Protein AF-A0A355EZB0-F1 (afdb_monomer_li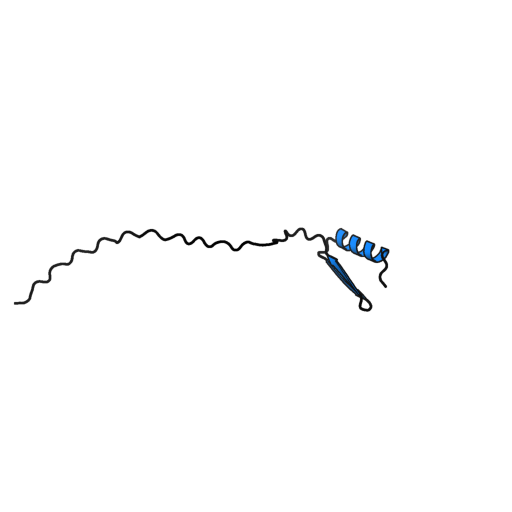te)

Sequence (73 aa):
MLTFEQIKELIELVAERGLQGLEVERSGFRLKVDGQSTAPQVLYAAPAETSYVQAAPQPVPPQPAAIPVAAPA

Structure (mmCIF, N/CA/C/O backbone):
data_AF-A0A355EZB0-F1
#
_entry.id   AF-A0A355EZB0-F1
#
loop_
_atom_site.group_PDB
_atom_site.id
_atom_site.type_symbol
_atom_site.label_atom_id
_atom_site.label_alt_id
_atom_site.label_comp_id
_atom_site.label_asym_id
_atom_site.label_entity_id
_atom_site.label_seq_id
_atom_site.pdbx_PDB_ins_code
_atom_site.Cartn_x
_atom_site.Cartn_y
_atom_site.Cartn_z
_atom_site.occupancy
_atom_site.B_iso_or_equiv
_atom_site.auth_seq_id
_atom_site.auth_comp_id
_atom_site.auth_asym_id
_atom_site.auth_atom_id
_atom_site.pdbx_PDB_model_num
ATOM 1 N N . MET A 1 1 ? 10.923 2.306 -17.995 1.00 75.31 1 MET A N 1
ATOM 2 C CA . MET A 1 1 ? 11.365 2.571 -16.612 1.00 75.31 1 MET A CA 1
ATOM 3 C C . MET A 1 1 ? 10.359 3.524 -15.976 1.00 75.31 1 MET A C 1
ATOM 5 O O . MET A 1 1 ? 9.911 4.421 -16.681 1.00 75.31 1 MET A O 1
ATOM 9 N N . LEU A 1 2 ? 9.922 3.275 -14.739 1.00 83.38 2 LEU A N 1
ATOM 10 C CA . LEU A 1 2 ? 9.112 4.230 -13.966 1.00 83.38 2 LEU A CA 1
ATOM 11 C C . LEU A 1 2 ? 10.046 5.301 -13.395 1.00 83.38 2 LEU A C 1
ATOM 13 O O . LEU A 1 2 ? 11.128 4.959 -12.916 1.00 83.38 2 LEU A O 1
ATOM 17 N N . THR A 1 3 ? 9.664 6.572 -13.489 1.00 91.69 3 THR A N 1
ATOM 18 C CA . THR A 1 3 ? 10.452 7.671 -12.913 1.00 91.69 3 THR A CA 1
ATOM 19 C C . THR A 1 3 ? 10.069 7.905 -11.454 1.00 91.69 3 THR A C 1
ATOM 21 O O . THR A 1 3 ? 8.995 7.503 -11.008 1.00 91.69 3 THR A O 1
ATOM 24 N N . PHE A 1 4 ? 10.943 8.579 -10.705 1.00 91.81 4 PHE A N 1
ATOM 25 C CA . PHE A 1 4 ? 10.667 8.945 -9.315 1.00 91.81 4 PHE A CA 1
ATOM 26 C C . PHE A 1 4 ? 9.404 9.812 -9.182 1.00 91.81 4 PHE A C 1
ATOM 28 O O . PHE A 1 4 ? 8.580 9.560 -8.309 1.00 91.81 4 PHE A O 1
ATOM 35 N N . GLU A 1 5 ? 9.214 10.776 -10.087 1.00 96.12 5 GLU A N 1
ATOM 36 C CA . GLU A 1 5 ? 8.020 11.632 -10.108 1.00 96.12 5 GLU A CA 1
ATOM 37 C C . GLU A 1 5 ? 6.738 10.824 -10.324 1.00 96.12 5 GLU A C 1
ATOM 39 O O . GLU A 1 5 ? 5.776 11.001 -9.585 1.00 96.12 5 GLU A O 1
ATOM 44 N N . GLN A 1 6 ? 6.750 9.867 -11.259 1.00 91.56 6 GLN A N 1
ATOM 45 C CA . GLN A 1 6 ? 5.603 8.982 -11.485 1.00 91.56 6 GLN A CA 1
ATOM 46 C C . GLN A 1 6 ? 5.288 8.141 -10.248 1.00 91.56 6 GLN A C 1
ATOM 48 O O . GLN A 1 6 ? 4.126 7.999 -9.883 1.00 91.56 6 GLN A O 1
ATOM 53 N N . ILE A 1 7 ? 6.312 7.595 -9.583 1.00 93.12 7 ILE A N 1
ATOM 54 C CA . ILE A 1 7 ? 6.130 6.807 -8.356 1.00 93.12 7 ILE A CA 1
ATOM 55 C C . ILE A 1 7 ? 5.523 7.673 -7.242 1.00 93.12 7 ILE A C 1
ATOM 57 O O . ILE A 1 7 ? 4.624 7.208 -6.545 1.00 93.12 7 ILE A O 1
ATOM 61 N N . LYS A 1 8 ? 5.960 8.930 -7.098 1.00 94.81 8 LYS A N 1
ATOM 62 C CA . LYS A 1 8 ? 5.386 9.875 -6.129 1.00 94.81 8 LYS A CA 1
ATOM 63 C C . LYS A 1 8 ? 3.908 10.143 -6.415 1.00 94.81 8 LYS A C 1
ATOM 65 O O . LYS A 1 8 ? 3.097 10.041 -5.501 1.00 94.81 8 LYS A O 1
ATOM 70 N N . GLU A 1 9 ? 3.563 10.398 -7.674 1.00 94.69 9 GLU A N 1
ATOM 71 C CA . GLU A 1 9 ? 2.177 10.627 -8.098 1.00 94.69 9 GLU A CA 1
ATOM 72 C C . GLU A 1 9 ? 1.290 9.398 -7.832 1.00 94.69 9 GLU A C 1
ATOM 74 O O . GLU A 1 9 ? 0.183 9.525 -7.319 1.00 94.69 9 GLU A O 1
ATOM 79 N N . LEU A 1 10 ? 1.799 8.188 -8.092 1.00 92.94 10 LEU A N 1
ATOM 80 C CA . LEU A 1 10 ? 1.109 6.931 -7.781 1.00 92.94 10 LEU A CA 1
ATOM 81 C C . LEU A 1 10 ? 0.827 6.779 -6.277 1.00 92.94 10 LEU A C 1
ATOM 83 O O . LEU A 1 10 ? -0.271 6.370 -5.902 1.00 92.94 10 LEU A O 1
ATOM 87 N N . ILE A 1 11 ? 1.798 7.107 -5.419 1.00 92.81 11 ILE A N 1
ATOM 88 C CA . ILE A 1 11 ? 1.644 7.047 -3.957 1.00 92.81 11 ILE A CA 1
ATOM 89 C C . ILE A 1 11 ? 0.607 8.070 -3.479 1.00 92.81 11 ILE A C 1
ATOM 91 O O . ILE A 1 11 ? -0.258 7.731 -2.670 1.00 92.81 11 ILE A O 1
ATOM 95 N N . GLU A 1 12 ? 0.666 9.299 -3.997 1.00 94.12 12 GLU A N 1
ATOM 96 C CA . GLU A 1 12 ? -0.310 10.349 -3.687 1.00 94.12 12 GLU A CA 1
ATOM 97 C C . GLU A 1 12 ? -1.720 9.917 -4.108 1.00 94.12 12 GLU A C 1
ATOM 99 O O . GLU A 1 12 ? -2.638 9.977 -3.293 1.00 94.12 12 GLU A O 1
ATOM 104 N N . LEU A 1 13 ? -1.881 9.342 -5.303 1.00 93.31 13 LEU A N 1
ATOM 105 C CA . LEU A 1 13 ? -3.167 8.812 -5.765 1.00 93.31 13 LEU A CA 1
ATOM 106 C C . LEU A 1 13 ? -3.708 7.684 -4.879 1.00 93.31 13 LEU A C 1
ATOM 108 O O . LEU A 1 13 ? -4.915 7.623 -4.645 1.00 93.31 13 LEU A O 1
ATOM 112 N N . VAL A 1 14 ? -2.851 6.772 -4.414 1.00 92.38 14 VAL A N 1
ATOM 113 C CA . VAL A 1 14 ? -3.247 5.684 -3.502 1.00 92.38 14 VAL A CA 1
ATOM 114 C C . VAL A 1 14 ? -3.760 6.256 -2.180 1.00 92.38 14 VAL A C 1
ATOM 116 O O . VAL A 1 14 ? -4.787 5.791 -1.680 1.00 92.38 14 VAL A O 1
ATOM 119 N N . ALA A 1 15 ? -3.101 7.292 -1.657 1.00 90.12 15 ALA A N 1
ATOM 120 C CA . ALA A 1 15 ? -3.511 7.975 -0.435 1.00 90.12 15 ALA A CA 1
ATOM 121 C C . ALA A 1 15 ? -4.813 8.775 -0.616 1.00 90.12 15 ALA A C 1
ATOM 123 O O . ALA A 1 15 ? -5.745 8.602 0.169 1.00 90.12 15 ALA A O 1
ATOM 124 N N . GLU A 1 16 ? -4.915 9.599 -1.663 1.00 91.94 16 GLU A N 1
ATOM 125 C CA . GLU A 1 16 ? -6.098 10.427 -1.950 1.00 91.94 16 GLU A CA 1
ATOM 126 C C . GLU A 1 16 ? -7.348 9.589 -2.221 1.00 91.94 16 GLU A C 1
ATOM 128 O O . GLU A 1 16 ? -8.453 9.948 -1.813 1.00 91.94 16 GLU A O 1
ATOM 133 N N . ARG A 1 17 ? -7.185 8.454 -2.906 1.00 89.62 17 ARG A N 1
ATOM 134 C CA . ARG A 1 17 ? -8.294 7.550 -3.236 1.00 89.62 17 ARG A CA 1
ATOM 135 C C . ARG A 1 17 ? -8.613 6.563 -2.115 1.00 89.62 17 ARG A C 1
ATOM 137 O O . ARG A 1 17 ? -9.561 5.794 -2.264 1.00 89.62 17 ARG A O 1
ATOM 144 N N . GLY A 1 18 ? -7.840 6.556 -1.026 1.00 86.06 18 GLY A N 1
ATOM 145 C CA . GLY A 1 18 ? -8.018 5.617 0.083 1.00 86.06 18 GLY A CA 1
ATOM 146 C C . GLY A 1 18 ? -7.900 4.154 -0.352 1.00 86.06 18 GLY A C 1
ATOM 147 O O . GLY A 1 18 ? -8.619 3.294 0.159 1.00 86.06 18 GLY A O 1
ATOM 148 N N . LEU A 1 19 ? -7.044 3.867 -1.337 1.00 89.31 19 LEU A N 1
ATOM 149 C CA . LEU A 1 19 ? -6.842 2.501 -1.813 1.00 89.31 19 LEU A CA 1
ATOM 150 C C . LEU A 1 19 ? -6.083 1.706 -0.750 1.00 89.31 19 LEU A C 1
ATOM 152 O O . LEU A 1 19 ? -5.147 2.215 -0.147 1.00 89.31 19 LEU A O 1
ATOM 156 N N . GLN A 1 20 ? -6.446 0.436 -0.556 1.00 88.56 20 GLN A N 1
ATOM 157 C CA . GLN A 1 20 ? -5.711 -0.463 0.347 1.00 88.56 20 GLN A CA 1
ATOM 158 C C . GLN A 1 20 ? -4.305 -0.787 -0.173 1.00 88.56 20 GLN A C 1
ATOM 160 O O . GLN A 1 20 ? -3.414 -1.115 0.602 1.00 88.56 20 GLN A O 1
ATOM 165 N N . GLY A 1 21 ? -4.104 -0.675 -1.484 1.00 90.12 21 GLY A N 1
ATOM 166 C CA . GLY A 1 21 ? -2.816 -0.809 -2.137 1.00 90.12 21 GLY A CA 1
ATOM 167 C C . GLY A 1 21 ? -2.950 -0.869 -3.656 1.00 90.12 21 GLY A C 1
ATOM 168 O O . GLY A 1 21 ? -4.056 -0.917 -4.198 1.00 90.12 21 GLY A O 1
ATOM 169 N N . LEU A 1 22 ? -1.811 -0.850 -4.338 1.00 91.94 22 LEU A N 1
ATOM 170 C CA . LEU A 1 22 ? -1.673 -0.878 -5.786 1.00 91.94 22 LEU A CA 1
ATOM 171 C C . LEU A 1 22 ? -0.441 -1.705 -6.166 1.00 91.94 22 LEU A C 1
ATOM 173 O O . LEU A 1 22 ? 0.649 -1.468 -5.650 1.00 91.94 22 LEU A O 1
ATOM 177 N N . GLU A 1 23 ? -0.595 -2.631 -7.109 1.00 93.62 23 GLU A N 1
ATOM 178 C CA . GLU A 1 23 ? 0.517 -3.362 -7.722 1.00 93.62 23 GLU A CA 1
ATOM 179 C C . GLU A 1 23 ? 0.591 -3.064 -9.220 1.00 93.62 23 GLU A C 1
ATOM 181 O O . GLU A 1 23 ? -0.411 -3.117 -9.933 1.00 93.62 23 GLU A O 1
ATOM 186 N N . VAL A 1 24 ? 1.794 -2.753 -9.702 1.00 91.12 24 VAL A N 1
ATOM 187 C CA . VAL A 1 24 ? 2.076 -2.473 -11.112 1.00 91.12 24 VAL A CA 1
ATOM 188 C C . VAL A 1 24 ? 3.279 -3.295 -11.548 1.00 91.12 24 VAL A C 1
ATOM 190 O O . VAL A 1 24 ? 4.348 -3.205 -10.949 1.00 91.12 24 VAL A O 1
ATOM 193 N N . GLU A 1 25 ? 3.132 -4.060 -12.628 1.00 93.25 25 GLU A N 1
ATOM 194 C CA . GLU A 1 25 ? 4.229 -4.799 -13.250 1.00 93.25 25 GLU A CA 1
ATOM 195 C C . GLU A 1 25 ? 4.535 -4.229 -14.639 1.00 93.25 25 GLU A C 1
ATOM 197 O O . GLU A 1 25 ? 3.656 -4.115 -15.494 1.00 93.25 25 GLU A O 1
ATOM 202 N N . ARG A 1 26 ? 5.792 -3.838 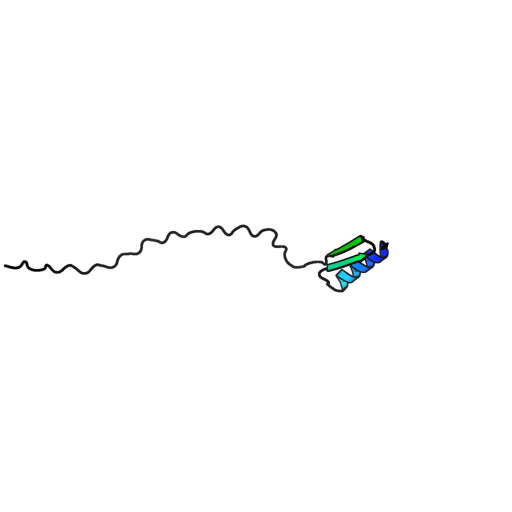-14.874 1.00 87.38 26 ARG A N 1
ATOM 203 C CA . ARG A 1 26 ? 6.243 -3.287 -16.155 1.00 87.38 26 ARG A CA 1
ATOM 204 C C . ARG A 1 26 ? 7.657 -3.747 -16.476 1.00 87.38 26 ARG A C 1
ATOM 206 O O . ARG A 1 26 ? 8.598 -3.418 -15.762 1.00 87.38 26 ARG A O 1
ATOM 213 N N . SER A 1 27 ? 7.817 -4.445 -17.600 1.00 85.81 27 SER A N 1
ATOM 214 C CA . SER A 1 27 ? 9.129 -4.877 -18.113 1.00 85.81 27 SER A CA 1
ATOM 215 C C . SER A 1 27 ? 9.953 -5.679 -17.090 1.00 85.81 27 SER A C 1
ATOM 217 O O . SER A 1 27 ? 11.159 -5.483 -16.983 1.00 85.81 27 SER A O 1
ATOM 219 N N . GLY A 1 28 ? 9.298 -6.543 -16.307 1.00 87.62 28 GLY A N 1
ATOM 220 C CA . GLY A 1 28 ? 9.943 -7.348 -15.261 1.00 87.62 28 GLY A CA 1
ATOM 221 C C . GLY A 1 28 ? 10.210 -6.611 -13.942 1.00 87.62 28 GLY A C 1
ATOM 222 O O . GLY A 1 28 ? 10.712 -7.215 -13.002 1.00 87.62 28 GLY A O 1
ATOM 223 N N . PHE A 1 29 ? 9.856 -5.329 -13.841 1.00 88.75 29 PHE A N 1
ATOM 224 C CA . PHE A 1 29 ? 9.856 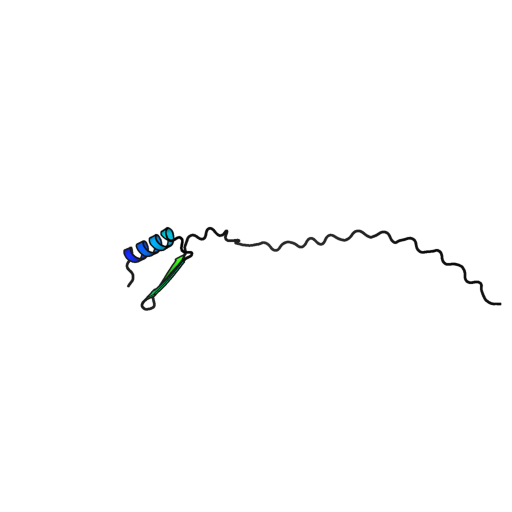-4.584 -12.585 1.00 88.75 29 PHE A CA 1
ATOM 225 C C . PHE A 1 29 ? 8.453 -4.586 -11.978 1.00 88.75 29 PHE A C 1
ATOM 227 O O . PHE A 1 29 ? 7.496 -4.200 -12.651 1.00 88.75 29 PHE A O 1
ATOM 234 N N . ARG A 1 30 ? 8.336 -4.984 -10.708 1.00 91.94 30 ARG A N 1
ATOM 235 C CA . ARG A 1 30 ? 7.085 -4.946 -9.946 1.00 91.94 30 ARG A CA 1
ATOM 236 C C . ARG A 1 30 ? 7.175 -3.870 -8.869 1.00 91.94 30 ARG A C 1
ATOM 238 O O . ARG A 1 30 ? 8.064 -3.913 -8.024 1.00 91.94 30 ARG A O 1
ATOM 245 N N . LEU A 1 31 ? 6.246 -2.923 -8.905 1.00 91.75 31 LEU A N 1
ATOM 246 C CA . LEU A 1 31 ? 6.041 -1.910 -7.878 1.00 91.75 31 LEU A CA 1
ATOM 247 C C . LEU A 1 31 ? 4.798 -2.275 -7.078 1.00 91.75 31 LEU A C 1
ATOM 249 O O . LEU A 1 31 ? 3.733 -2.457 -7.662 1.00 91.75 31 LEU A O 1
ATOM 253 N N . LYS A 1 32 ? 4.933 -2.337 -5.757 1.00 92.69 32 LYS A N 1
ATOM 254 C CA . LYS A 1 32 ? 3.819 -2.478 -4.825 1.00 92.69 32 LYS A CA 1
ATOM 255 C C . LYS A 1 32 ? 3.767 -1.241 -3.934 1.00 92.69 32 LYS A C 1
ATOM 257 O O . LYS A 1 32 ? 4.789 -0.846 -3.378 1.00 92.69 32 LYS A O 1
ATOM 262 N N . VAL A 1 33 ? 2.593 -0.634 -3.831 1.00 92.31 33 VAL A N 1
ATOM 263 C CA . VAL A 1 33 ? 2.297 0.496 -2.951 1.00 92.31 33 VAL A CA 1
ATOM 264 C C . VAL A 1 33 ? 1.197 0.044 -2.011 1.00 92.31 33 VAL A C 1
ATOM 266 O O . VAL A 1 33 ? 0.086 -0.209 -2.459 1.00 92.31 33 VAL A O 1
ATOM 269 N N . ASP A 1 34 ? 1.486 -0.080 -0.724 1.00 90.44 34 ASP A N 1
ATOM 270 C CA . ASP A 1 34 ? 0.466 -0.376 0.277 1.00 90.44 34 ASP A CA 1
ATOM 271 C C . ASP A 1 34 ? -0.174 0.934 0.753 1.00 90.44 34 ASP A C 1
ATOM 273 O O . ASP A 1 34 ? 0.507 1.923 1.032 1.00 90.44 34 ASP A O 1
ATOM 277 N N . GLY A 1 35 ? -1.500 0.950 0.817 1.00 85.50 35 GLY A N 1
ATOM 278 C CA . GLY A 1 35 ? -2.244 2.039 1.429 1.00 85.50 35 GLY A CA 1
ATOM 279 C C . GLY A 1 35 ? -2.151 1.987 2.948 1.00 85.50 35 GLY A C 1
ATOM 280 O O . GLY A 1 35 ? -1.840 0.951 3.540 1.00 85.50 35 GLY A O 1
ATOM 281 N N . GLN A 1 36 ? -2.467 3.103 3.606 1.00 77.06 36 GLN A N 1
ATOM 282 C CA . GLN A 1 36 ? -2.588 3.115 5.062 1.00 77.06 36 GLN A CA 1
ATOM 283 C C . GLN A 1 36 ? -3.776 2.244 5.484 1.00 77.06 36 GLN A C 1
ATOM 285 O O . GLN A 1 36 ? -4.932 2.6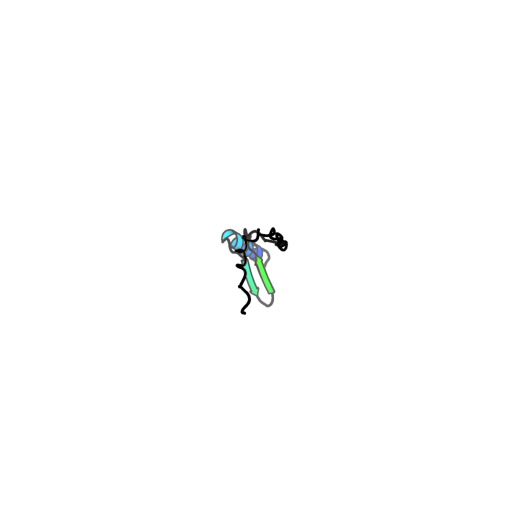61 5.465 1.00 77.06 36 GLN A O 1
ATOM 290 N N . SER A 1 37 ? -3.482 1.005 5.868 1.00 64.12 37 SER A N 1
ATOM 291 C CA . SER A 1 37 ? -4.449 0.122 6.505 1.00 64.12 37 SER A CA 1
ATOM 292 C C . SER A 1 37 ? -4.678 0.598 7.939 1.00 64.12 37 SER A C 1
ATOM 294 O O . SER A 1 37 ? -3.849 0.375 8.814 1.00 64.12 37 SER A O 1
ATOM 296 N N . THR A 1 38 ? -5.824 1.234 8.189 1.00 62.31 38 THR A N 1
ATOM 297 C CA . THR A 1 38 ? -6.324 1.544 9.546 1.00 62.31 38 THR A CA 1
ATOM 298 C C . THR A 1 38 ? -6.719 0.284 10.329 1.00 62.31 38 THR A C 1
ATOM 300 O O . THR A 1 38 ? -7.018 0.360 11.519 1.00 62.31 38 THR A O 1
ATOM 303 N N . ALA A 1 39 ? -6.727 -0.892 9.695 1.00 61.56 39 ALA A N 1
ATOM 304 C CA . ALA A 1 39 ? -7.004 -2.134 10.396 1.00 61.56 39 ALA A CA 1
ATOM 305 C C . ALA A 1 39 ? -5.908 -2.388 11.449 1.00 61.56 39 ALA A C 1
ATOM 307 O O . ALA A 1 39 ? -4.726 -2.416 11.093 1.00 61.56 39 ALA A O 1
ATOM 308 N N . PRO A 1 40 ? -6.268 -2.576 12.733 1.00 61.03 40 PRO A N 1
ATOM 309 C CA . PRO A 1 40 ? -5.298 -2.944 13.747 1.00 61.03 40 PRO A CA 1
ATOM 310 C C . PRO A 1 40 ? -4.642 -4.256 13.320 1.00 61.03 40 PRO A C 1
ATOM 312 O O . PRO A 1 40 ? -5.298 -5.293 13.227 1.00 61.03 40 PRO A O 1
ATOM 315 N N . GLN A 1 41 ? -3.345 -4.194 13.025 1.00 62.53 41 GLN A N 1
ATOM 316 C CA . GLN A 1 41 ? -2.509 -5.370 12.832 1.00 62.53 41 GLN A CA 1
ATOM 317 C C . GLN A 1 41 ? -2.519 -6.124 14.164 1.00 62.53 41 GLN A C 1
ATOM 319 O O . GLN A 1 41 ? -1.832 -5.735 15.110 1.00 62.53 41 GLN A O 1
ATOM 324 N N . VAL A 1 42 ? -3.358 -7.156 14.278 1.00 62.84 42 VAL A N 1
ATOM 325 C CA . VAL A 1 42 ? -3.391 -8.043 15.445 1.00 62.84 42 VAL A CA 1
ATOM 326 C C . VAL A 1 42 ? -2.120 -8.884 15.377 1.00 62.84 42 VAL A C 1
ATOM 328 O O . VAL A 1 42 ? -2.113 -9.989 14.845 1.00 62.84 42 VAL A O 1
ATOM 331 N N . LEU A 1 43 ? -1.006 -8.296 15.817 1.00 68.12 43 LEU A N 1
ATOM 332 C CA . LEU A 1 43 ? 0.328 -8.812 15.526 1.00 68.12 43 LEU A CA 1
ATOM 333 C C . LEU A 1 43 ? 0.627 -10.128 16.246 1.00 68.12 43 LEU A C 1
ATOM 335 O O . LEU A 1 43 ? 1.504 -10.849 15.805 1.00 68.12 43 LEU A O 1
ATOM 339 N N . TYR A 1 44 ? -0.092 -10.490 17.303 1.00 61.56 44 TYR A N 1
ATOM 340 C CA . TYR A 1 44 ? -0.027 -11.829 17.884 1.00 61.56 44 TYR A CA 1
ATOM 341 C C . TYR A 1 44 ? -1.186 -11.955 18.873 1.00 61.56 44 TYR A C 1
ATOM 343 O O . TYR A 1 44 ? -1.184 -11.309 19.920 1.00 61.56 44 TYR A O 1
ATOM 351 N N . ALA A 1 45 ? -2.198 -12.760 18.555 1.00 65.31 45 ALA A N 1
ATOM 352 C CA . ALA A 1 45 ? -3.093 -13.244 19.594 1.00 65.31 45 ALA A CA 1
ATOM 353 C C . ALA A 1 45 ? -2.315 -14.315 20.364 1.00 65.31 45 ALA A C 1
ATOM 355 O O . ALA A 1 45 ? -2.039 -15.388 19.828 1.00 65.31 45 ALA A O 1
ATOM 356 N N . ALA A 1 46 ? -1.903 -14.001 21.595 1.00 71.94 46 ALA A N 1
ATOM 357 C CA . ALA A 1 46 ? -1.403 -15.018 22.509 1.00 71.94 46 ALA A CA 1
ATOM 358 C C . ALA A 1 46 ? -2.465 -16.130 22.624 1.00 71.94 46 ALA A C 1
ATOM 360 O O . ALA A 1 46 ? -3.658 -15.809 22.686 1.00 71.94 46 ALA A O 1
ATOM 361 N N . PRO A 1 47 ? -2.078 -17.418 22.616 1.00 62.81 47 PRO A N 1
ATOM 362 C CA . PRO A 1 47 ? -3.036 -18.494 22.807 1.00 62.81 47 PRO A CA 1
ATOM 363 C C . PRO A 1 47 ? -3.742 -18.273 24.145 1.00 62.81 47 PRO A C 1
ATOM 365 O O . PRO A 1 47 ? -3.091 -18.131 25.178 1.00 62.81 47 PRO A O 1
ATOM 368 N N . ALA A 1 48 ? -5.073 -18.194 24.112 1.00 66.12 48 ALA A N 1
ATOM 369 C CA . ALA A 1 48 ? -5.871 -18.120 25.322 1.00 66.12 48 ALA A CA 1
ATOM 370 C C . ALA A 1 48 ? -5.600 -19.386 26.141 1.00 66.12 48 ALA A C 1
ATOM 372 O O . ALA A 1 48 ? -5.966 -20.491 25.728 1.00 66.12 48 ALA A O 1
ATOM 373 N N . GLU A 1 49 ? -4.919 -19.232 27.276 1.00 64.44 49 GLU A N 1
ATOM 374 C CA . GLU A 1 49 ? -4.718 -20.319 28.223 1.00 64.44 49 GLU A CA 1
ATOM 375 C C . GLU A 1 49 ? -6.096 -20.786 28.688 1.00 64.44 49 GLU A C 1
ATOM 377 O O . GLU A 1 49 ? -6.817 -20.089 29.403 1.00 64.44 49 GLU A O 1
ATOM 382 N N . THR A 1 50 ? -6.498 -21.963 28.210 1.00 64.38 50 THR A N 1
ATOM 383 C CA . THR A 1 50 ? -7.755 -22.591 28.602 1.00 64.38 50 THR A CA 1
ATOM 384 C C . THR A 1 50 ? -7.638 -22.956 30.074 1.00 64.38 50 THR A C 1
ATOM 386 O O . THR A 1 50 ? -7.028 -23.960 30.432 1.00 64.38 50 THR A O 1
ATOM 389 N N . SER A 1 51 ? -8.198 -22.115 30.939 1.00 67.62 51 SER A N 1
ATOM 390 C CA . SER A 1 51 ? -8.288 -22.385 32.367 1.00 67.62 51 SER A CA 1
ATOM 391 C C . SER A 1 51 ? -9.350 -23.466 32.574 1.00 67.62 51 SER A C 1
ATOM 393 O O . SER A 1 51 ? -10.550 -23.200 32.511 1.00 67.62 51 SER A O 1
ATOM 395 N N . TYR A 1 52 ? -8.925 -24.708 32.790 1.00 63.00 52 TYR A N 1
ATOM 396 C CA . TYR A 1 52 ? -9.822 -25.775 33.225 1.00 63.00 52 TYR A CA 1
ATOM 397 C C . TYR A 1 52 ? -10.224 -25.506 34.677 1.00 63.00 52 TYR A C 1
ATOM 399 O O . TYR A 1 52 ? -9.458 -25.734 35.612 1.00 63.00 52 TYR A O 1
ATOM 40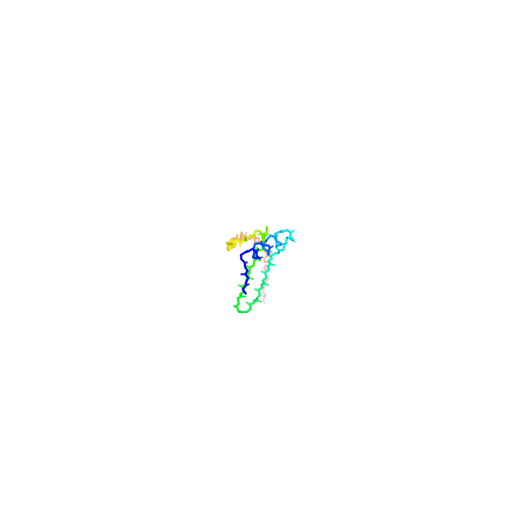7 N N . VAL A 1 53 ? -11.443 -25.001 34.865 1.00 68.56 53 VAL A N 1
ATOM 408 C CA . VAL A 1 53 ? -12.073 -24.943 36.184 1.00 68.56 53 VAL A CA 1
ATOM 409 C C . VAL A 1 53 ? -12.417 -26.376 36.578 1.00 68.56 53 VAL A C 1
ATOM 411 O O . VAL A 1 53 ? -13.258 -27.021 35.952 1.00 68.56 53 VAL A O 1
ATOM 414 N N . GLN A 1 54 ? -11.735 -26.894 37.599 1.00 67.12 54 GLN A N 1
ATOM 415 C CA . GLN A 1 54 ? -12.057 -28.189 38.184 1.00 67.12 54 GLN A CA 1
ATOM 416 C C . GLN A 1 54 ? -13.474 -28.125 38.767 1.00 67.12 54 GLN A C 1
ATOM 418 O O . GLN A 1 54 ? -13.751 -27.324 39.660 1.00 67.12 54 GLN A O 1
ATOM 423 N N . ALA A 1 55 ? -14.383 -28.944 38.234 1.00 69.00 55 ALA A N 1
ATOM 424 C CA . ALA A 1 55 ? -15.751 -29.019 38.727 1.00 69.00 55 ALA A CA 1
ATOM 425 C C . ALA A 1 55 ? -15.752 -29.477 40.194 1.00 69.00 55 ALA A C 1
ATOM 427 O O . ALA A 1 55 ? -15.161 -30.503 40.536 1.00 69.00 55 ALA A O 1
ATOM 428 N N . ALA A 1 56 ? -16.417 -28.704 41.054 1.00 73.56 56 ALA A N 1
ATOM 429 C CA . ALA A 1 56 ? -16.616 -29.066 42.449 1.00 73.56 56 ALA A CA 1
ATOM 430 C C . ALA A 1 56 ? -17.444 -30.365 42.548 1.00 73.56 56 ALA A C 1
ATOM 432 O O . ALA A 1 56 ? -18.375 -30.553 41.756 1.00 73.56 56 ALA A O 1
ATOM 433 N N . PRO A 1 57 ? -17.140 -31.259 43.508 1.00 68.19 57 PRO A N 1
ATOM 434 C CA . PRO A 1 57 ? -17.896 -32.490 43.695 1.00 68.19 57 PRO A CA 1
ATOM 435 C C . PRO A 1 57 ? -19.369 -32.174 43.976 1.00 68.19 57 PRO A C 1
ATOM 437 O O . PRO A 1 57 ? -19.702 -31.417 44.887 1.00 68.19 57 PRO A O 1
ATOM 440 N N . GLN A 1 58 ? -20.252 -32.748 43.158 1.00 74.31 58 GLN A N 1
ATOM 441 C CA . GLN A 1 58 ? -21.696 -32.623 43.319 1.00 74.31 58 GLN A CA 1
ATOM 442 C C . GLN A 1 58 ? -22.158 -33.488 44.505 1.00 74.31 58 GLN A C 1
ATOM 444 O O . GLN A 1 58 ? -21.705 -34.630 44.635 1.00 74.31 58 GLN A O 1
ATOM 449 N N . PRO A 1 59 ? -23.064 -32.987 45.360 1.00 69.62 59 PRO A N 1
ATOM 450 C CA . PRO A 1 59 ? -23.668 -33.794 46.408 1.00 69.62 59 PRO A CA 1
ATOM 451 C C . PRO A 1 59 ? -24.509 -34.916 45.785 1.00 69.62 59 PRO A C 1
ATOM 453 O O . PRO A 1 59 ? -25.386 -34.674 44.956 1.00 69.62 59 PRO A O 1
ATOM 456 N N . VAL A 1 60 ? -24.224 -36.154 46.186 1.00 77.50 60 VAL A N 1
ATOM 457 C CA . VAL A 1 60 ? -25.007 -37.335 45.806 1.00 77.50 60 VAL A CA 1
ATOM 458 C C . VAL A 1 60 ? -26.399 -37.270 46.448 1.00 77.50 60 VAL A C 1
ATOM 460 O O . VAL A 1 60 ? -26.496 -37.008 47.651 1.00 77.50 60 VAL A O 1
ATOM 463 N N . PRO A 1 61 ? -27.484 -37.502 45.685 1.00 75.44 61 PRO A N 1
ATOM 464 C CA . PRO A 1 61 ? -28.824 -37.560 46.251 1.00 75.44 61 PRO A CA 1
ATOM 465 C C . PRO A 1 61 ? -28.957 -38.765 47.198 1.00 75.44 61 PRO A C 1
ATOM 467 O O . PRO A 1 61 ? -28.303 -39.791 46.989 1.00 75.44 61 PRO A O 1
ATOM 470 N N . PRO A 1 62 ? -29.805 -38.667 48.236 1.00 71.69 62 PRO A N 1
ATOM 471 C CA . PRO A 1 62 ? -30.017 -39.755 49.179 1.00 71.69 62 PRO A CA 1
ATOM 472 C C . PRO A 1 62 ? -30.609 -40.974 48.464 1.00 71.69 62 PRO A C 1
ATOM 474 O O . PRO A 1 62 ? -31.652 -40.896 47.814 1.00 71.69 62 PRO A O 1
ATOM 477 N N . GLN A 1 63 ? -29.922 -42.108 48.589 1.00 74.69 63 GLN A N 1
ATOM 478 C CA . GLN A 1 63 ? -30.366 -43.382 48.041 1.00 74.69 63 GLN A CA 1
ATOM 479 C C . GLN A 1 63 ? -31.523 -43.935 48.897 1.00 74.69 63 GLN A C 1
ATOM 481 O O . GLN A 1 63 ? -31.412 -43.940 50.127 1.00 74.69 63 GLN A O 1
ATOM 486 N N . PRO A 1 64 ? -32.633 -44.397 48.291 1.00 70.25 64 PRO A N 1
ATOM 487 C CA . PRO A 1 64 ? -33.733 -45.010 49.029 1.00 70.25 64 PRO A CA 1
ATOM 488 C C . PRO A 1 64 ? -33.250 -46.234 49.813 1.00 70.25 64 PRO A C 1
ATOM 490 O O . PRO A 1 64 ? -32.504 -47.060 49.284 1.00 70.25 64 PRO A O 1
ATOM 493 N N . ALA A 1 65 ? -33.683 -46.351 51.069 1.00 69.00 65 ALA A N 1
ATOM 4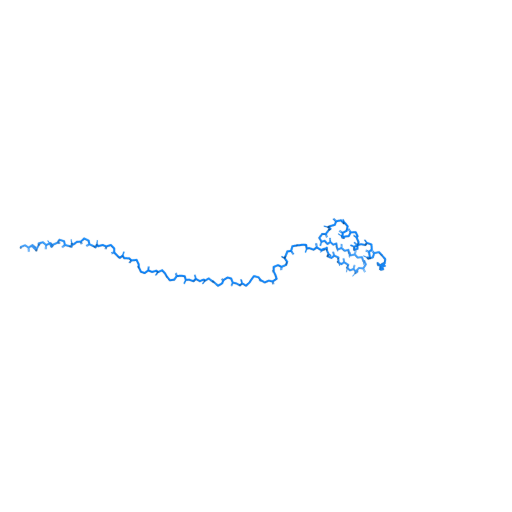94 C CA . ALA A 1 65 ? -33.340 -47.475 51.931 1.00 69.00 65 ALA A CA 1
ATOM 495 C C . ALA A 1 65 ? -33.806 -48.803 51.311 1.00 69.00 65 ALA A C 1
ATOM 497 O O . ALA A 1 65 ? -34.965 -48.947 50.916 1.00 69.00 65 ALA A O 1
ATOM 498 N N . ALA A 1 66 ? -32.896 -49.775 51.240 1.00 68.31 66 ALA A N 1
ATOM 499 C CA . ALA A 1 66 ? -33.211 -51.126 50.804 1.00 68.31 66 ALA A CA 1
ATOM 500 C C . ALA A 1 66 ? -34.186 -51.777 51.798 1.00 68.31 66 ALA A C 1
ATOM 502 O O . ALA A 1 66 ? -33.885 -51.909 52.985 1.00 68.31 66 ALA A O 1
ATOM 503 N N . ILE A 1 67 ? -35.355 -52.186 51.306 1.00 69.69 67 ILE A N 1
ATOM 504 C CA . ILE A 1 67 ? -36.290 -53.031 52.050 1.00 69.69 67 ILE A CA 1
ATOM 505 C C . ILE A 1 67 ? -35.706 -54.448 52.175 1.00 69.69 67 ILE A C 1
ATOM 507 O O . ILE A 1 67 ? -35.253 -55.003 51.171 1.00 69.69 67 ILE A O 1
ATOM 511 N N . PRO A 1 68 ? -35.699 -55.053 53.377 1.00 63.56 68 PRO A N 1
ATOM 512 C CA . PRO A 1 68 ? -35.223 -56.417 53.547 1.00 63.56 68 PRO A CA 1
ATOM 513 C C . PRO A 1 68 ? -36.186 -57.384 52.847 1.00 63.56 68 PRO A C 1
ATOM 515 O O . PRO A 1 68 ? -37.371 -57.447 53.170 1.00 63.56 68 PRO A O 1
ATOM 518 N N . VAL A 1 69 ? -35.672 -58.145 51.880 1.00 65.12 69 VAL A N 1
ATOM 519 C CA . VAL A 1 69 ? -36.378 -59.301 51.319 1.00 65.12 69 VAL A CA 1
ATOM 520 C C . VAL A 1 69 ? -36.373 -60.404 52.374 1.00 65.12 69 VAL A C 1
ATOM 522 O O . VAL A 1 69 ? -35.314 -60.847 52.815 1.00 65.12 69 VAL A O 1
ATOM 525 N N . ALA A 1 70 ? -37.567 -60.820 52.796 1.00 63.34 70 ALA A N 1
ATOM 526 C CA . ALA A 1 70 ? -37.751 -61.967 53.674 1.00 63.34 70 ALA A CA 1
ATOM 527 C C . ALA A 1 70 ? -37.252 -63.247 52.983 1.00 63.34 70 ALA A C 1
ATOM 529 O O . ALA A 1 70 ? -37.565 -63.501 51.819 1.00 63.34 70 ALA A O 1
ATOM 530 N N . ALA A 1 71 ? -36.462 -64.033 53.715 1.00 61.03 71 ALA A N 1
ATOM 531 C CA . ALA A 1 71 ? -35.933 -65.315 53.269 1.00 61.03 71 ALA A CA 1
ATOM 532 C C . ALA A 1 71 ? -37.067 -66.345 53.069 1.00 61.03 71 ALA A C 1
ATOM 534 O O . ALA A 1 71 ? -37.982 -66.390 53.896 1.00 61.03 71 ALA A O 1
ATOM 535 N N . PRO A 1 72 ? -37.027 -67.173 52.009 1.00 63.66 72 PRO A N 1
ATOM 536 C CA . PRO A 1 72 ? -37.996 -68.248 51.827 1.00 63.66 72 PRO A CA 1
ATOM 537 C C . PRO A 1 72 ? -37.736 -69.410 52.803 1.00 63.66 72 PRO A C 1
ATOM 539 O O . PRO A 1 72 ? -36.587 -69.680 53.157 1.00 63.66 72 PRO A O 1
ATOM 542 N N . ALA A 1 73 ? -38.831 -70.045 53.235 1.00 52.72 73 ALA A N 1
ATOM 543 C CA . ALA A 1 73 ? -38.896 -71.184 54.156 1.00 52.72 73 ALA A CA 1
ATOM 544 C C . ALA A 1 73 ? -38.630 -72.533 53.471 1.00 52.72 73 ALA A C 1
ATOM 546 O O . ALA A 1 73 ? -38.906 -72.637 52.252 1.00 52.72 73 ALA A O 1
#

Radius of gyration: 36.14 Å; chains: 1; bounding box: 50×83×72 Å

Foldseek 3Di:
DQDPVNVVVVQVCCAVVVPQWDWDDDPNDIDIGGGPDPPPPPVDDDPDPPPPDDDDDDDDDDDDDDDDDDDDD

Secondary structure (DSSP, 8-state):
---HHHHHHHHHHHHHTT-SEEEEEETTEEEEEE----S--------------PPPPPPPPPPPPPPPPPPP-

pLDDT: mean 78.23, std 12.65, range [52.72, 96.12]